Protein AF-A0A915MJK6-F1 (afdb_monomer)

pLDDT: mean 79.04, std 14.45, range [41.66, 95.56]

InterPro domains:
  IPR032035 Folliculin, DENN domain [PF16692] (54-109)
  IPR037521 Folliculin/SMCR8, tripartite DENN domain [PS51834] (1-109)

Solvent-accessible surface area (backbone atoms only — not comparable to full-atom values): 6828 Å² total; per-residue (Å²): 138,81,77,81,48,71,68,54,50,52,53,52,51,50,66,68,63,58,48,74,61,58,62,48,53,60,66,48,64,40,74,70,49,42,53,51,31,52,50,50,37,51,50,51,52,50,56,36,39,74,75,36,52,66,58,41,53,49,51,53,48,41,58,75,76,65,52,88,82,84,85,89,64,94,47,66,66,61,46,51,52,53,53,56,21,56,48,76,79,49,61,76,93,76,63,86,85,76,96,76,69,94,62,93,77,66,87,90,109

Sequence (109 aa):
EGCPTQEMLFVTELSVCGSLEEKELINQLSSKQTLIQLDDLRYIAQTLAEQDSALLNALIWQIIIGEQIVVKCNSLIARQQFIHSLVQLLPIGCVRLDANATQYYHSYK

Structure (mmCIF, N/CA/C/O backbone):
data_AF-A0A915MJK6-F1
#
_entry.id   AF-A0A915MJK6-F1
#
loop_
_atom_site.group_PDB
_atom_site.id
_atom_site.type_symbol
_atom_site.label_atom_id
_atom_site.label_alt_id
_atom_site.label_comp_id
_atom_site.label_asym_id
_atom_site.label_entity_id
_atom_site.label_seq_id
_atom_site.pdbx_PDB_ins_code
_atom_site.Cartn_x
_atom_site.Cartn_y
_atom_site.Cartn_z
_atom_site.occupancy
_atom_site.B_iso_or_equiv
_atom_site.auth_seq_id
_atom_site.auth_comp_id
_atom_site.auth_asym_id
_atom_site.auth_atom_id
_atom_site.pdbx_PDB_model_num
ATOM 1 N N . GLU A 1 1 ? 17.070 -5.553 -39.599 1.00 43.31 1 GLU A N 1
ATOM 2 C CA . GLU A 1 1 ? 16.337 -5.713 -38.328 1.00 43.31 1 GLU A CA 1
ATOM 3 C C . GLU A 1 1 ? 17.370 -5.908 -37.234 1.00 43.31 1 GLU A C 1
ATOM 5 O O . GLU A 1 1 ? 18.154 -6.844 -37.318 1.00 43.31 1 GLU A O 1
ATOM 10 N N . GLY A 1 2 ? 17.502 -4.937 -36.331 1.00 62.91 2 GLY A N 1
ATOM 11 C CA . GLY A 1 2 ? 18.497 -4.981 -35.261 1.00 62.91 2 GLY A CA 1
ATOM 12 C C . GLY A 1 2 ? 17.842 -5.498 -33.993 1.00 62.91 2 GLY A C 1
ATOM 13 O O . GLY A 1 2 ? 16.931 -4.847 -33.485 1.00 62.91 2 GLY A O 1
ATOM 14 N N . CYS A 1 3 ? 18.281 -6.654 -33.493 1.00 66.62 3 CYS A N 1
ATOM 15 C CA . CYS A 1 3 ? 17.935 -7.048 -32.132 1.00 66.62 3 CYS A CA 1
ATOM 16 C C . CYS A 1 3 ? 18.542 -6.022 -31.167 1.00 66.62 3 CYS A C 1
ATOM 18 O O . CYS A 1 3 ? 19.724 -5.694 -31.322 1.00 66.62 3 CYS A O 1
ATOM 20 N N . PRO A 1 4 ? 17.771 -5.514 -30.191 1.00 68.75 4 PRO A N 1
ATOM 21 C CA . PRO A 1 4 ? 18.327 -4.647 -29.169 1.00 68.75 4 PRO A CA 1
ATOM 22 C C . PRO A 1 4 ? 19.447 -5.403 -28.454 1.00 68.75 4 PRO A C 1
ATOM 24 O O . PRO A 1 4 ? 19.281 -6.551 -28.035 1.00 68.75 4 PRO A O 1
ATOM 27 N N . THR A 1 5 ? 20.617 -4.777 -28.375 1.00 80.38 5 THR A N 1
ATOM 28 C CA . THR A 1 5 ? 21.741 -5.329 -27.623 1.00 80.38 5 THR A CA 1
ATOM 29 C C . THR A 1 5 ? 21.401 -5.316 -26.136 1.00 80.38 5 THR A C 1
ATOM 31 O O . THR A 1 5 ? 20.587 -4.518 -25.672 1.00 80.38 5 THR A O 1
ATOM 34 N N . GLN A 1 6 ? 22.033 -6.198 -25.366 1.00 67.50 6 GLN A N 1
ATOM 35 C CA . GLN A 1 6 ? 21.834 -6.281 -23.917 1.00 67.50 6 GLN A CA 1
ATOM 36 C C . GLN A 1 6 ? 22.088 -4.933 -23.215 1.00 67.50 6 GLN A C 1
ATOM 38 O O . GLN A 1 6 ? 21.385 -4.575 -22.278 1.00 67.50 6 GLN A O 1
ATOM 43 N N . GLU A 1 7 ? 23.038 -4.148 -23.725 1.00 69.06 7 GLU A N 1
ATOM 44 C CA . GLU A 1 7 ? 23.311 -2.779 -23.275 1.00 69.06 7 GLU A CA 1
ATOM 45 C C . GLU A 1 7 ? 22.121 -1.844 -23.523 1.00 69.06 7 GLU A C 1
ATOM 47 O O . GLU A 1 7 ? 21.783 -1.019 -22.678 1.00 69.06 7 GLU A O 1
ATOM 52 N N . MET A 1 8 ? 21.441 -2.006 -24.659 1.00 69.12 8 MET A N 1
ATOM 53 C CA . MET A 1 8 ? 20.249 -1.240 -25.004 1.00 69.12 8 MET A CA 1
ATOM 54 C C . MET A 1 8 ? 19.080 -1.611 -24.087 1.00 69.12 8 MET A C 1
ATOM 56 O O . MET A 1 8 ? 18.393 -0.719 -23.596 1.00 69.12 8 MET A O 1
ATOM 60 N N . LEU A 1 9 ? 18.897 -2.899 -23.776 1.00 66.44 9 LEU A N 1
ATOM 61 C CA . LEU A 1 9 ? 17.896 -3.355 -22.802 1.00 66.44 9 LEU A CA 1
ATOM 62 C C . LEU A 1 9 ? 18.167 -2.783 -21.405 1.00 66.44 9 LEU A C 1
ATOM 64 O O . LEU A 1 9 ? 17.261 -2.222 -20.802 1.00 66.44 9 LEU A O 1
ATOM 68 N N . PHE A 1 10 ? 19.422 -2.803 -20.953 1.00 59.16 10 PHE A N 1
ATOM 69 C CA . PHE A 1 10 ? 19.822 -2.249 -19.658 1.00 59.16 10 PHE A CA 1
ATOM 70 C C . PHE A 1 10 ? 19.583 -0.733 -19.557 1.00 59.16 10 PHE A C 1
ATOM 72 O O . PHE A 1 10 ? 19.101 -0.237 -18.541 1.00 59.16 10 PHE A O 1
ATOM 79 N N . VAL A 1 11 ? 19.863 0.020 -20.626 1.00 63.12 11 VAL A N 1
ATOM 80 C CA . VAL A 1 11 ? 19.566 1.463 -20.696 1.00 63.12 11 VAL A CA 1
ATOM 81 C C . VAL A 1 11 ? 18.057 1.724 -20.706 1.00 63.12 11 VAL A C 1
ATOM 83 O O . VAL A 1 11 ? 17.597 2.699 -20.107 1.00 63.12 11 VAL A O 1
ATOM 86 N N . THR A 1 12 ? 17.272 0.854 -21.345 1.00 60.78 12 THR A N 1
ATOM 87 C CA . THR A 1 12 ? 15.804 0.953 -21.342 1.00 60.78 12 THR A CA 1
ATOM 88 C C . THR A 1 12 ? 15.237 0.658 -19.950 1.00 60.78 12 THR A C 1
ATOM 90 O O . THR A 1 12 ? 14.409 1.411 -19.453 1.00 60.78 12 THR A O 1
ATOM 93 N N . GLU A 1 13 ? 15.742 -0.367 -19.265 1.00 55.75 13 GLU A N 1
ATOM 94 C CA . GLU A 1 13 ? 15.355 -0.688 -17.887 1.00 55.75 13 GLU A CA 1
ATOM 95 C C . GLU A 1 13 ? 15.736 0.434 -16.916 1.00 55.75 13 GLU A C 1
ATOM 97 O O . GLU A 1 13 ? 14.901 0.862 -16.131 1.00 55.75 13 GLU A O 1
ATOM 102 N N . LEU A 1 14 ? 16.943 0.999 -17.015 1.00 51.47 14 LEU A N 1
ATOM 103 C CA . LEU A 1 14 ? 17.385 2.123 -16.175 1.00 51.47 14 LEU A CA 1
ATOM 104 C C . LEU A 1 14 ? 16.624 3.426 -16.432 1.00 51.47 14 LEU A C 1
ATOM 106 O O . LEU A 1 14 ? 16.452 4.223 -15.513 1.00 51.47 14 LEU A O 1
ATOM 110 N N . SER A 1 15 ? 16.186 3.671 -17.667 1.00 51.50 15 SER A N 1
ATOM 111 C CA . SER A 1 15 ? 15.373 4.849 -17.993 1.00 51.50 15 SER A CA 1
ATOM 112 C C . SER A 1 15 ? 13.916 4.698 -17.550 1.00 51.50 15 SER A C 1
ATOM 114 O O . SER A 1 15 ? 13.279 5.706 -17.249 1.00 51.50 15 SER A O 1
ATOM 116 N N . VAL A 1 16 ? 13.417 3.464 -17.423 1.00 53.22 16 VAL A N 1
ATOM 117 C CA . VAL A 1 16 ? 12.091 3.149 -16.865 1.00 53.22 16 VAL A CA 1
ATOM 118 C C . VAL A 1 16 ? 12.119 3.072 -15.327 1.00 53.22 16 VAL A C 1
ATOM 120 O O . VAL A 1 16 ? 11.194 3.559 -14.682 1.00 53.22 16 VAL A O 1
ATOM 123 N N . CYS A 1 17 ? 13.197 2.554 -14.727 1.00 43.16 17 CYS A N 1
ATOM 124 C CA . CYS A 1 17 ? 13.446 2.561 -13.273 1.00 43.16 17 CYS A CA 1
ATOM 125 C C . CYS A 1 17 ? 13.916 3.926 -12.745 1.00 43.16 17 CYS A C 1
ATOM 127 O O . CYS A 1 17 ? 13.908 4.184 -11.548 1.00 43.16 17 CYS A O 1
ATOM 129 N N . GLY A 1 18 ? 14.321 4.843 -13.622 1.00 41.66 18 GLY A N 1
ATOM 130 C CA . GLY A 1 18 ? 14.884 6.143 -13.262 1.00 41.66 18 GLY A CA 1
ATOM 131 C C . GLY A 1 18 ? 13.881 7.180 -12.754 1.00 41.66 18 GLY A C 1
ATOM 132 O O . GLY A 1 18 ? 14.168 8.375 -12.853 1.00 41.66 18 GLY A O 1
ATOM 133 N N . SER A 1 19 ? 12.717 6.782 -12.233 1.00 50.84 19 SER A N 1
ATOM 134 C CA . SER A 1 19 ? 11.845 7.747 -11.568 1.00 50.84 19 SER A CA 1
ATOM 135 C C . SER A 1 19 ? 12.565 8.259 -10.315 1.00 50.84 19 SER A C 1
ATOM 137 O O . SER A 1 19 ? 13.092 7.491 -9.509 1.00 50.84 19 SER A O 1
ATOM 139 N N . LEU A 1 20 ? 12.625 9.581 -10.150 1.00 49.19 20 LEU A N 1
ATOM 140 C CA . LEU A 1 20 ? 13.157 10.237 -8.947 1.00 49.19 20 LEU A CA 1
ATOM 141 C C . LEU A 1 20 ? 12.540 9.672 -7.646 1.00 49.19 20 LEU A C 1
ATOM 143 O O . LEU A 1 20 ? 13.164 9.746 -6.589 1.00 49.19 20 LEU A O 1
ATOM 147 N N . GLU A 1 21 ? 11.365 9.050 -7.755 1.00 56.62 21 GLU A N 1
ATOM 148 C CA . GLU A 1 21 ? 10.565 8.480 -6.677 1.00 56.62 21 GLU A CA 1
ATOM 149 C C . GLU A 1 21 ? 11.163 7.192 -6.078 1.00 56.62 21 GLU A C 1
ATOM 151 O O . GLU A 1 21 ? 11.041 6.987 -4.875 1.00 56.62 21 GLU A O 1
ATOM 156 N N . GLU A 1 22 ? 11.892 6.359 -6.836 1.00 56.72 22 GLU A N 1
ATOM 157 C CA . GLU A 1 22 ? 12.507 5.127 -6.291 1.00 56.72 22 GLU A CA 1
ATOM 158 C C . GLU A 1 22 ? 13.688 5.440 -5.354 1.00 56.72 22 GLU A C 1
ATOM 160 O O . GLU A 1 22 ? 13.851 4.842 -4.289 1.00 56.72 22 GLU A O 1
ATOM 165 N N . LYS A 1 23 ? 14.487 6.460 -5.689 1.00 56.62 23 LYS A N 1
ATOM 166 C CA . LYS A 1 23 ? 15.543 6.961 -4.792 1.00 56.62 23 LYS A CA 1
ATOM 167 C C . LYS A 1 23 ? 14.963 7.612 -3.541 1.00 56.62 23 LYS A C 1
ATOM 169 O O . LYS A 1 23 ? 15.554 7.509 -2.466 1.00 56.62 23 LYS A O 1
ATOM 174 N N . GLU A 1 24 ? 13.824 8.284 -3.675 1.00 61.41 24 GLU A N 1
ATOM 175 C CA . GLU A 1 24 ? 13.119 8.877 -2.545 1.00 61.41 24 GLU A CA 1
ATOM 176 C C . GLU A 1 24 ? 12.525 7.796 -1.633 1.00 61.41 24 GLU A C 1
ATOM 178 O O . GLU A 1 24 ? 12.713 7.865 -0.421 1.00 61.41 24 GLU A O 1
ATOM 183 N N . LEU A 1 25 ? 11.949 6.736 -2.206 1.00 61.81 25 LEU A N 1
ATOM 184 C CA . LEU A 1 25 ? 11.517 5.532 -1.492 1.00 61.81 25 LEU A CA 1
ATOM 185 C C . LEU A 1 25 ? 12.654 4.909 -0.677 1.00 61.81 25 LEU A C 1
ATOM 187 O O . LEU A 1 25 ? 12.488 4.677 0.517 1.00 61.81 25 LEU A O 1
ATOM 191 N N . ILE A 1 26 ? 13.827 4.707 -1.286 1.00 63.59 26 ILE A N 1
ATOM 192 C CA . ILE A 1 26 ? 15.004 4.143 -0.606 1.00 63.59 26 ILE A CA 1
ATOM 193 C C . ILE A 1 26 ? 15.478 5.053 0.537 1.00 63.59 26 ILE A C 1
ATOM 195 O O . ILE A 1 26 ? 15.761 4.570 1.633 1.00 63.59 26 ILE A O 1
ATOM 199 N N . ASN A 1 27 ? 15.518 6.373 0.329 1.00 61.84 27 ASN A N 1
ATOM 200 C CA . ASN A 1 27 ? 15.875 7.331 1.384 1.00 61.84 27 ASN A CA 1
ATOM 201 C C . ASN A 1 27 ? 14.851 7.347 2.533 1.00 61.84 27 ASN A C 1
ATOM 203 O O . ASN A 1 27 ? 15.203 7.629 3.681 1.00 61.84 27 ASN A O 1
ATOM 207 N N . GLN A 1 28 ? 13.593 7.013 2.244 1.00 63.12 28 GLN A N 1
ATOM 208 C CA . GLN A 1 28 ? 12.532 6.897 3.239 1.00 63.12 28 GLN A CA 1
ATOM 209 C C . GLN A 1 28 ? 12.530 5.564 4.003 1.00 63.12 28 GLN A C 1
ATOM 211 O O . GLN A 1 28 ? 11.782 5.441 4.967 1.00 63.12 28 GLN A O 1
ATOM 216 N N . LEU A 1 29 ? 13.422 4.619 3.685 1.00 64.25 29 LEU A N 1
ATOM 217 C CA . LEU A 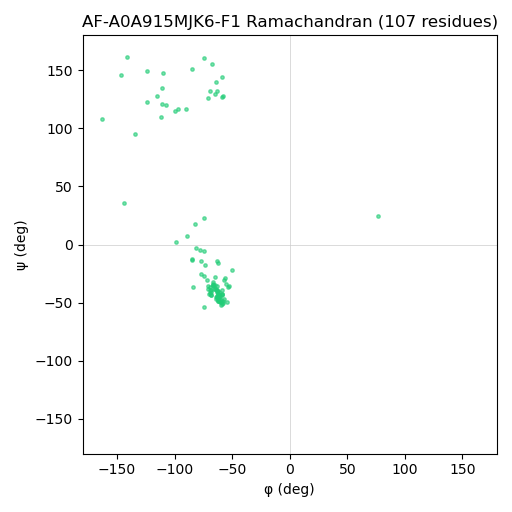1 29 ? 13.642 3.395 4.473 1.00 64.25 29 LEU A CA 1
ATOM 218 C C . LEU A 1 29 ? 14.579 3.598 5.680 1.00 64.25 29 LEU A C 1
ATOM 220 O O . LEU A 1 29 ? 15.106 2.634 6.240 1.00 64.25 29 LEU A O 1
ATOM 224 N N . SER A 1 30 ? 14.813 4.842 6.115 1.00 71.00 30 SER A N 1
ATOM 225 C CA . SER A 1 30 ? 15.488 5.073 7.396 1.00 71.00 30 SER A CA 1
ATOM 226 C C . SER A 1 30 ? 14.632 4.532 8.549 1.00 71.00 30 SER A C 1
ATOM 228 O O . SER A 1 30 ? 13.417 4.723 8.570 1.00 71.00 30 SER A O 1
ATOM 230 N N . SER A 1 31 ? 15.259 3.908 9.551 1.00 69.31 31 SER A N 1
ATOM 231 C CA . SER A 1 31 ? 14.550 3.216 10.643 1.00 69.31 31 SER A CA 1
ATOM 232 C C . SER A 1 31 ? 13.498 4.077 11.355 1.00 69.31 31 SER A C 1
ATOM 234 O O . SER A 1 31 ? 12.439 3.579 11.729 1.00 69.31 31 SER A O 1
ATOM 236 N N . LYS A 1 32 ? 13.747 5.383 11.511 1.00 75.69 32 LYS A N 1
ATOM 237 C CA . LYS A 1 32 ? 12.793 6.328 12.109 1.00 75.69 32 LYS A CA 1
ATOM 238 C C . LYS A 1 32 ? 11.583 6.591 11.207 1.00 75.69 32 LYS A C 1
ATOM 240 O O . LYS A 1 32 ? 10.463 6.655 11.703 1.00 75.69 32 LYS A O 1
ATOM 245 N N . GLN A 1 33 ? 11.809 6.758 9.908 1.00 79.19 33 GLN A N 1
ATOM 246 C CA . GLN A 1 33 ? 10.751 7.015 8.932 1.00 79.19 33 GLN A CA 1
ATOM 247 C C . GLN A 1 33 ? 9.865 5.772 8.758 1.00 79.19 33 GLN A C 1
ATOM 249 O O . GLN A 1 33 ? 8.643 5.891 8.739 1.00 79.19 33 GLN A O 1
ATOM 254 N N . THR A 1 34 ? 10.472 4.582 8.755 1.00 80.62 34 THR A N 1
ATOM 255 C CA . THR A 1 34 ? 9.760 3.299 8.725 1.00 80.62 34 THR A CA 1
ATOM 256 C C . THR A 1 34 ? 8.812 3.142 9.913 1.00 80.62 34 THR A C 1
ATOM 258 O O . THR A 1 34 ? 7.675 2.724 9.731 1.00 80.62 34 THR A O 1
ATOM 261 N N . LEU A 1 35 ? 9.227 3.518 11.130 1.00 84.56 35 LEU A N 1
ATOM 262 C CA . LEU A 1 35 ? 8.349 3.442 12.306 1.00 84.56 35 LEU A CA 1
ATOM 263 C C . LEU A 1 35 ? 7.118 4.347 12.185 1.00 84.56 35 LEU A C 1
ATOM 265 O O . LEU A 1 35 ? 6.028 3.931 12.564 1.00 84.56 35 LEU A O 1
ATOM 269 N N . ILE A 1 36 ? 7.283 5.555 11.638 1.00 85.88 36 ILE A N 1
ATOM 270 C CA . ILE A 1 36 ? 6.162 6.474 11.383 1.00 85.88 36 ILE A CA 1
ATOM 271 C C . ILE A 1 36 ? 5.213 5.858 10.349 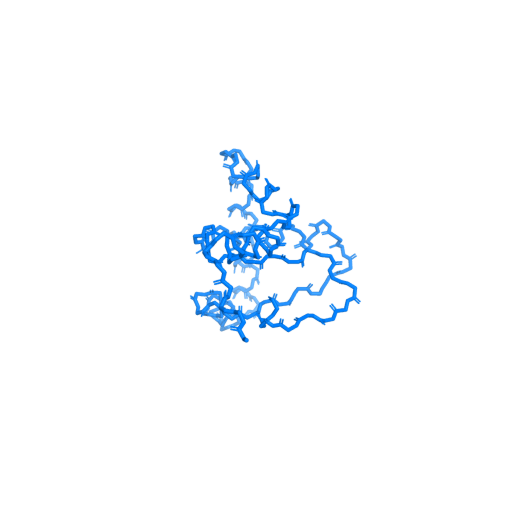1.00 85.88 36 ILE A C 1
ATOM 273 O O . ILE A 1 36 ? 4.013 5.789 10.581 1.00 85.88 36 ILE A O 1
ATOM 277 N N . GLN A 1 37 ? 5.754 5.326 9.251 1.00 85.88 37 GLN A N 1
ATOM 278 C CA . GLN A 1 37 ? 4.958 4.702 8.191 1.00 85.88 37 GLN A CA 1
ATOM 279 C C . GLN A 1 37 ? 4.192 3.463 8.671 1.00 85.88 37 GLN A C 1
ATOM 281 O O . GLN A 1 37 ? 3.067 3.242 8.222 1.00 85.88 37 GLN A O 1
ATOM 286 N N . LEU A 1 38 ? 4.770 2.671 9.583 1.00 88.38 38 LEU A N 1
ATOM 287 C CA . LEU A 1 38 ? 4.098 1.531 10.214 1.00 88.38 38 LEU A CA 1
ATOM 288 C C . LEU A 1 38 ? 2.973 1.969 11.159 1.00 88.38 38 LEU A C 1
ATOM 290 O O . LEU A 1 38 ? 1.945 1.294 11.230 1.00 88.38 38 LEU A O 1
ATOM 294 N N . ASP A 1 39 ? 3.147 3.081 11.875 1.00 90.62 39 ASP A N 1
ATOM 295 C CA . ASP A 1 39 ? 2.087 3.630 12.722 1.00 90.62 39 ASP A CA 1
ATOM 296 C C . ASP A 1 39 ? 0.926 4.178 11.882 1.00 90.62 39 ASP A C 1
ATOM 298 O O . ASP A 1 39 ? -0.234 3.855 12.141 1.00 90.62 39 ASP A O 1
ATOM 302 N N . ASP A 1 40 ? 1.245 4.896 10.803 1.00 90.44 40 ASP A N 1
ATOM 303 C CA . ASP A 1 40 ? 0.274 5.358 9.810 1.00 90.44 40 ASP A CA 1
ATOM 304 C C . ASP A 1 40 ? -0.473 4.170 9.177 1.00 90.44 40 ASP A C 1
ATOM 306 O O . ASP A 1 40 ? -1.700 4.180 9.069 1.00 90.44 40 ASP A O 1
ATOM 310 N N . LEU A 1 41 ? 0.241 3.094 8.824 1.00 91.50 41 LEU A N 1
ATOM 311 C CA . LEU A 1 41 ? -0.356 1.875 8.276 1.00 91.50 41 LEU A CA 1
ATOM 312 C C . LEU A 1 41 ? -1.315 1.214 9.273 1.00 91.50 41 LEU A C 1
ATOM 314 O O . LEU A 1 41 ? -2.408 0.789 8.894 1.00 91.50 41 LEU A O 1
ATOM 318 N N . ARG A 1 42 ? -0.931 1.151 10.553 1.00 92.94 42 ARG A N 1
ATOM 319 C CA . ARG A 1 42 ? -1.785 0.641 11.630 1.00 92.94 42 ARG A CA 1
ATOM 320 C C . ARG A 1 42 ? -3.058 1.475 11.761 1.00 92.94 42 ARG A C 1
ATOM 322 O O . ARG A 1 42 ? -4.141 0.900 11.849 1.00 92.94 42 ARG A O 1
ATOM 329 N N . TYR A 1 43 ? -2.936 2.799 11.740 1.00 93.50 43 TYR A N 1
ATOM 330 C CA . TYR A 1 43 ? -4.072 3.716 11.798 1.00 93.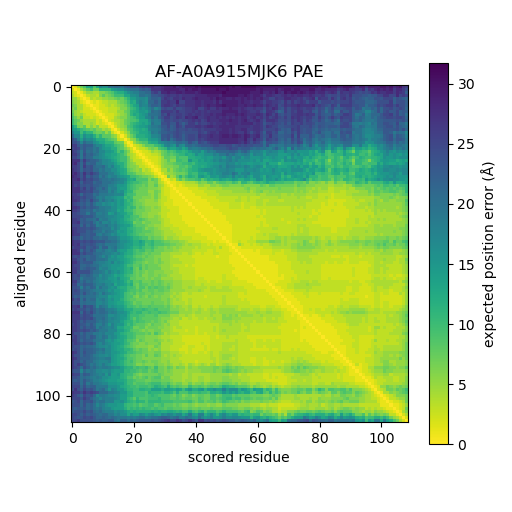50 43 TYR A CA 1
ATOM 331 C C . TYR A 1 43 ? -5.018 3.546 10.598 1.00 93.50 43 TYR A C 1
ATOM 333 O O . TYR A 1 43 ? -6.234 3.442 10.776 1.00 93.50 43 TYR A O 1
ATOM 341 N N . ILE A 1 44 ? -4.471 3.450 9.382 1.00 90.69 44 ILE A N 1
ATOM 342 C CA . ILE A 1 44 ? -5.237 3.200 8.152 1.00 90.69 44 ILE A CA 1
ATOM 343 C C . ILE A 1 44 ? -5.989 1.871 8.254 1.00 90.69 44 ILE A C 1
ATOM 345 O O . ILE A 1 44 ? -7.193 1.823 8.002 1.00 90.69 44 ILE A O 1
ATOM 349 N N . ALA A 1 45 ? -5.299 0.800 8.653 1.00 92.75 45 ALA A N 1
ATOM 350 C CA . ALA A 1 45 ? -5.898 -0.523 8.779 1.00 92.75 45 ALA A CA 1
ATOM 351 C C . ALA A 1 45 ? -7.038 -0.534 9.807 1.00 92.75 45 ALA A C 1
ATOM 353 O O . ALA A 1 45 ? -8.109 -1.060 9.520 1.00 92.75 45 ALA A O 1
ATOM 354 N N . GLN A 1 46 ? -6.846 0.090 10.973 1.00 94.69 46 GLN A N 1
ATOM 355 C CA . GLN A 1 46 ? -7.893 0.207 11.993 1.00 94.69 46 GLN A CA 1
ATOM 356 C C . GLN A 1 46 ? -9.102 0.985 11.471 1.00 94.69 46 GLN A C 1
ATOM 358 O O . GLN A 1 46 ? -10.223 0.494 11.549 1.00 94.69 46 GLN A O 1
ATOM 363 N N . THR A 1 47 ? -8.868 2.143 10.854 1.00 92.88 47 THR A N 1
ATOM 364 C CA . THR A 1 47 ? -9.940 2.995 10.325 1.00 92.88 47 THR A CA 1
ATOM 365 C C . THR A 1 47 ? -10.756 2.276 9.249 1.00 92.88 47 THR A C 1
ATOM 367 O O . THR A 1 47 ? -11.984 2.342 9.251 1.00 92.88 47 THR A O 1
ATOM 370 N N . LEU A 1 48 ? -10.096 1.560 8.332 1.00 91.56 48 LEU A N 1
ATOM 371 C CA . LEU A 1 48 ? -10.783 0.793 7.291 1.00 91.56 48 LEU A CA 1
ATOM 372 C C . LEU A 1 48 ? -11.518 -0.417 7.873 1.00 91.56 48 LEU A C 1
ATOM 374 O O . LEU A 1 48 ? -12.630 -0.692 7.443 1.00 91.56 48 LEU A O 1
ATOM 378 N N . ALA A 1 49 ? -10.942 -1.111 8.859 1.00 92.56 49 ALA A N 1
ATOM 379 C CA . ALA A 1 49 ? -11.596 -2.244 9.515 1.00 92.56 49 ALA A CA 1
ATOM 380 C C . ALA A 1 49 ? -12.859 -1.834 10.287 1.00 92.56 49 ALA A C 1
ATOM 382 O O . ALA A 1 49 ? -13.840 -2.576 10.275 1.00 92.56 49 ALA A O 1
ATOM 383 N N . GLU A 1 50 ? -12.835 -0.670 10.943 1.00 95.56 50 GLU A N 1
ATOM 384 C CA . GLU A 1 50 ? -13.985 -0.099 11.653 1.00 95.56 50 GLU A CA 1
ATOM 385 C C . GLU A 1 50 ? -15.111 0.314 10.701 1.00 95.56 50 GLU A C 1
ATOM 387 O O . GLU A 1 50 ? -16.284 0.181 11.046 1.00 95.56 50 GLU A O 1
ATOM 392 N N . GLN A 1 51 ? -14.767 0.799 9.505 1.00 93.12 51 GLN A N 1
ATOM 393 C CA . GLN A 1 51 ? -15.749 1.133 8.474 1.00 93.12 51 GLN A CA 1
ATOM 394 C C . GLN A 1 51 ? -16.316 -0.122 7.810 1.00 93.12 51 GLN A C 1
ATOM 396 O O . GLN A 1 51 ? -17.533 -0.288 7.739 1.00 93.12 51 GLN A O 1
ATOM 401 N N . ASP A 1 52 ? -15.435 -0.989 7.312 1.00 93.50 52 ASP A N 1
ATOM 402 C CA . ASP A 1 52 ? -15.779 -2.252 6.678 1.00 93.50 52 ASP A CA 1
ATOM 403 C C . ASP A 1 52 ? -14.553 -3.180 6.599 1.00 93.50 52 ASP A C 1
ATOM 405 O O . ASP A 1 52 ? -13.646 -3.018 5.777 1.00 93.50 52 ASP A O 1
ATOM 409 N N . SER A 1 53 ? -14.550 -4.227 7.422 1.00 93.06 53 SER A N 1
ATOM 410 C CA . SER A 1 53 ? -13.502 -5.255 7.391 1.00 93.06 53 SER A CA 1
ATOM 411 C C . SER A 1 53 ? -13.327 -5.935 6.022 1.00 93.06 53 SER A C 1
ATOM 413 O O . SER A 1 53 ? -12.214 -6.348 5.684 1.00 93.06 53 SER A O 1
ATOM 415 N N . ALA A 1 54 ? -14.383 -6.035 5.205 1.00 94.69 54 ALA A N 1
ATOM 416 C CA . ALA A 1 54 ? -14.293 -6.607 3.865 1.00 94.69 54 ALA A CA 1
ATOM 417 C C . ALA A 1 54 ? -13.525 -5.684 2.909 1.00 94.69 54 ALA A C 1
ATOM 419 O O . ALA A 1 54 ? -12.749 -6.170 2.086 1.00 94.69 54 ALA A O 1
ATOM 420 N N . LEU A 1 55 ? -13.677 -4.366 3.062 1.00 91.88 55 LEU A N 1
ATOM 421 C CA . LEU A 1 55 ? -12.936 -3.359 2.30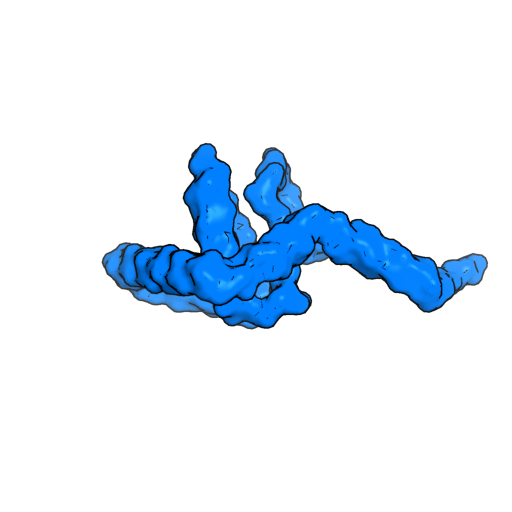4 1.00 91.88 55 LEU A CA 1
ATOM 422 C C . LEU A 1 55 ? -11.433 -3.430 2.606 1.00 91.88 55 LEU A C 1
ATOM 424 O O . LEU A 1 55 ? -10.624 -3.432 1.677 1.00 91.88 55 LEU A O 1
ATOM 428 N N . LEU A 1 56 ? -11.051 -3.536 3.885 1.00 93.00 56 LEU A N 1
ATOM 429 C CA . LEU A 1 56 ? -9.647 -3.710 4.268 1.00 93.00 56 LEU A CA 1
ATOM 430 C C . LEU A 1 56 ? -9.061 -4.988 3.653 1.00 93.00 56 LEU A C 1
ATOM 432 O O . LEU A 1 56 ? -7.985 -4.949 3.059 1.00 93.00 56 LEU A O 1
ATOM 436 N N . ASN A 1 57 ? -9.777 -6.110 3.761 1.00 94.12 57 ASN A N 1
ATOM 437 C CA . ASN A 1 57 ? -9.336 -7.382 3.189 1.00 94.12 57 ASN A CA 1
ATOM 438 C C . ASN A 1 57 ? -9.197 -7.308 1.665 1.00 94.12 57 ASN A C 1
ATOM 440 O O . ASN A 1 57 ? -8.225 -7.825 1.116 1.00 94.12 57 ASN A O 1
ATOM 444 N N . ALA A 1 58 ? -10.127 -6.638 0.981 1.00 93.94 58 ALA A N 1
ATOM 445 C CA . ALA A 1 58 ? -10.042 -6.418 -0.456 1.00 93.94 58 ALA A CA 1
ATOM 446 C C . ALA A 1 58 ? -8.816 -5.572 -0.821 1.00 93.94 58 ALA A C 1
ATOM 448 O O . ALA A 1 58 ? -8.082 -5.944 -1.730 1.00 93.94 58 ALA A O 1
ATOM 449 N N . LEU A 1 59 ? -8.545 -4.484 -0.093 1.00 92.69 59 LEU A N 1
ATOM 450 C CA . LEU A 1 59 ? -7.364 -3.651 -0.321 1.00 92.69 59 LEU A CA 1
ATOM 451 C C . LEU A 1 59 ? -6.066 -4.450 -0.141 1.00 92.69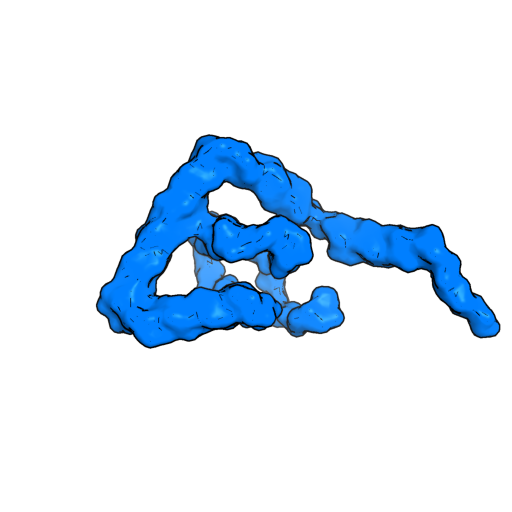 59 LEU A C 1
ATOM 453 O O . LEU A 1 59 ? -5.213 -4.429 -1.023 1.00 92.69 59 LEU A O 1
ATOM 457 N N . ILE A 1 60 ? -5.937 -5.189 0.965 1.00 92.44 60 ILE A N 1
ATOM 458 C CA . ILE A 1 60 ? -4.772 -6.046 1.229 1.00 92.44 60 ILE A CA 1
ATOM 459 C C . ILE A 1 60 ? -4.607 -7.084 0.117 1.00 92.44 60 ILE A C 1
ATOM 461 O O . ILE A 1 60 ? -3.495 -7.300 -0.361 1.00 92.44 60 ILE A O 1
ATOM 465 N N . TRP A 1 61 ? -5.705 -7.698 -0.328 1.00 94.44 61 TRP A N 1
ATOM 466 C CA . TRP A 1 61 ? -5.670 -8.658 -1.424 1.00 94.44 61 TRP A CA 1
ATOM 467 C C . TRP A 1 61 ? -5.114 -8.031 -2.704 1.00 94.44 61 TRP A C 1
ATOM 469 O O . TRP A 1 61 ? -4.166 -8.578 -3.257 1.00 94.44 61 TRP A O 1
ATOM 479 N N . GLN A 1 62 ? -5.640 -6.873 -3.124 1.00 93.56 62 GLN A N 1
ATOM 480 C CA . GLN A 1 62 ? -5.174 -6.151 -4.317 1.00 93.56 62 GLN A CA 1
ATOM 481 C C . GLN A 1 62 ? -3.682 -5.783 -4.230 1.00 93.56 62 GLN A C 1
ATOM 483 O O . GLN A 1 62 ? -2.961 -5.933 -5.213 1.00 93.56 62 GLN A O 1
ATOM 488 N N . ILE A 1 63 ? -3.204 -5.376 -3.046 1.00 91.94 63 ILE A N 1
ATOM 489 C CA . ILE A 1 63 ? -1.779 -5.097 -2.790 1.00 91.94 63 ILE A CA 1
ATOM 490 C C . ILE A 1 63 ? -0.931 -6.347 -3.042 1.00 91.94 63 ILE A C 1
ATOM 492 O O . ILE A 1 63 ? 0.045 -6.292 -3.785 1.00 91.94 63 ILE A O 1
ATOM 496 N N . ILE A 1 64 ? -1.299 -7.477 -2.433 1.00 89.94 64 ILE A N 1
ATOM 497 C CA . ILE A 1 64 ? -0.494 -8.706 -2.468 1.00 89.94 64 ILE A CA 1
ATOM 498 C C . ILE A 1 64 ? -0.412 -9.293 -3.880 1.00 89.94 64 ILE A C 1
ATOM 500 O O . ILE A 1 64 ? 0.642 -9.793 -4.270 1.00 89.94 64 ILE A O 1
ATOM 504 N N . ILE A 1 65 ? -1.501 -9.236 -4.652 1.00 92.12 65 ILE A N 1
ATOM 505 C CA . ILE A 1 65 ? -1.511 -9.744 -6.033 1.00 92.12 65 ILE A CA 1
ATOM 506 C C . ILE A 1 65 ? -0.833 -8.794 -7.032 1.00 92.12 65 ILE A C 1
ATOM 508 O O . ILE A 1 65 ? -0.676 -9.161 -8.194 1.00 92.12 65 ILE A O 1
ATOM 512 N N . GLY A 1 66 ? -0.410 -7.603 -6.591 1.00 88.94 66 GLY A N 1
ATOM 513 C CA . GLY A 1 66 ? 0.287 -6.622 -7.423 1.00 88.94 66 GLY A CA 1
ATOM 514 C C . GLY A 1 66 ? -0.624 -5.853 -8.381 1.00 88.94 66 GLY A C 1
ATOM 515 O O . GLY A 1 66 ? -0.161 -5.384 -9.419 1.00 88.94 66 GLY A O 1
ATOM 516 N N . GLU A 1 67 ? -1.914 -5.736 -8.060 1.00 91.38 67 GLU A N 1
ATOM 517 C CA . GLU A 1 67 ? -2.858 -4.948 -8.855 1.00 91.38 67 GLU A CA 1
ATOM 518 C C . GLU A 1 67 ? -2.653 -3.442 -8.660 1.00 91.38 67 GLU A C 1
ATOM 520 O O . GLU A 1 67 ? -2.052 -2.972 -7.690 1.00 91.38 67 GLU A O 1
ATOM 525 N N . GLN A 1 68 ? -3.165 -2.654 -9.607 1.00 90.81 68 GLN A N 1
ATOM 526 C CA . GLN A 1 68 ? -3.009 -1.206 -9.558 1.00 90.81 68 GLN A CA 1
ATOM 527 C C . GLN A 1 68 ? -3.856 -0.580 -8.446 1.00 90.81 68 GLN A C 1
ATOM 529 O O . GLN A 1 68 ? -5.083 -0.685 -8.437 1.00 90.81 68 GLN A O 1
ATOM 534 N N . ILE A 1 69 ? -3.207 0.197 -7.577 1.00 90.56 69 ILE A N 1
ATOM 535 C CA . ILE A 1 69 ? -3.874 0.976 -6.531 1.00 90.56 69 ILE A CA 1
ATOM 536 C C . ILE A 1 69 ? -3.843 2.451 -6.903 1.00 90.56 69 ILE A C 1
ATOM 538 O O . ILE A 1 69 ? -2.782 3.052 -7.053 1.00 90.56 69 ILE A O 1
ATOM 542 N N . VAL A 1 70 ? -5.028 3.046 -7.030 1.00 90.62 70 VAL A N 1
ATOM 543 C CA . VAL A 1 70 ? -5.188 4.458 -7.383 1.00 90.62 70 VAL A CA 1
ATOM 544 C C . VAL A 1 70 ? -5.733 5.221 -6.185 1.00 90.62 70 VAL A C 1
ATOM 546 O O . VAL A 1 70 ? -6.829 4.944 -5.702 1.00 90.62 70 VAL A O 1
ATOM 549 N N . VAL A 1 71 ? -4.983 6.224 -5.730 1.00 89.25 71 VAL A N 1
ATOM 550 C CA . VAL A 1 71 ? -5.343 7.037 -4.563 1.00 89.25 71 VAL A CA 1
ATOM 551 C C . VAL A 1 71 ? -5.679 8.454 -5.008 1.00 89.25 71 VAL A C 1
ATOM 553 O O . VAL A 1 71 ? -4.804 9.236 -5.383 1.00 89.25 71 VAL A O 1
ATOM 556 N N . LYS A 1 72 ? -6.961 8.819 -4.930 1.00 90.06 72 LYS A N 1
ATOM 557 C CA . LYS A 1 72 ? -7.429 10.183 -5.196 1.00 90.06 72 LYS A CA 1
ATOM 558 C C . LYS A 1 72 ? -7.642 10.924 -3.880 1.00 90.06 72 LYS A C 1
ATOM 560 O O . LYS A 1 72 ? -8.533 10.587 -3.111 1.00 90.06 72 LYS A O 1
ATOM 565 N N . CYS A 1 73 ? -6.851 11.966 -3.646 1.00 88.19 73 CYS A N 1
ATOM 566 C CA . CYS A 1 73 ? -6.969 12.821 -2.467 1.00 88.19 73 CYS A CA 1
ATOM 567 C C . CYS A 1 73 ? -6.587 14.266 -2.813 1.00 88.19 73 CYS A C 1
ATOM 569 O O . CYS A 1 73 ? -5.700 14.490 -3.639 1.00 88.19 73 CYS A O 1
ATOM 571 N N . ASN A 1 74 ? -7.250 15.234 -2.172 1.00 90.19 74 ASN A N 1
ATOM 572 C CA . ASN A 1 74 ? -6.968 16.665 -2.339 1.00 90.19 74 ASN A CA 1
ATOM 573 C C . ASN A 1 74 ? -5.678 17.090 -1.620 1.00 90.19 74 ASN A C 1
ATOM 575 O O . ASN A 1 74 ?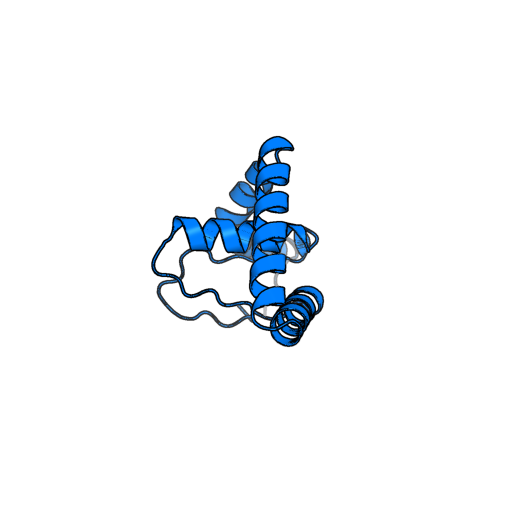 -5.038 18.057 -2.022 1.00 90.19 74 ASN A O 1
ATOM 579 N N . SER A 1 75 ? -5.301 16.377 -0.555 1.00 89.56 75 SER A N 1
ATOM 580 C CA . SER A 1 75 ? -4.071 16.634 0.190 1.00 89.56 75 SER A CA 1
ATOM 581 C C . SER A 1 75 ? -2.926 15.812 -0.392 1.00 89.56 75 SER A C 1
ATOM 583 O O . SER A 1 75 ? -2.945 14.581 -0.343 1.00 89.56 75 SER A O 1
ATOM 585 N N . LEU A 1 76 ? -1.915 16.510 -0.917 1.00 84.75 76 LEU A N 1
ATOM 586 C CA . LEU A 1 76 ? -0.678 15.900 -1.403 1.00 84.75 76 LEU A CA 1
ATOM 587 C C . LEU A 1 76 ? 0.013 15.090 -0.300 1.00 84.75 76 LEU A C 1
ATOM 589 O O . LEU A 1 76 ? 0.387 13.942 -0.516 1.00 84.75 76 LEU A O 1
ATOM 593 N N . ILE A 1 77 ? 0.123 15.684 0.890 1.00 85.81 77 ILE A N 1
ATOM 594 C CA . ILE A 1 77 ? 0.815 15.09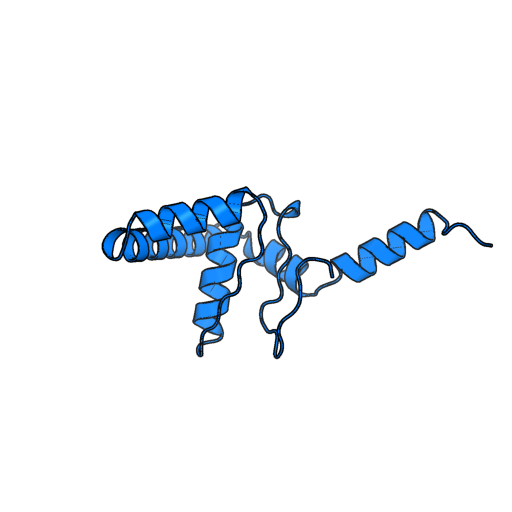2 2.038 1.00 85.81 77 ILE A CA 1
ATOM 595 C C . ILE A 1 77 ? 0.119 13.796 2.458 1.00 85.81 77 ILE A C 1
ATOM 597 O O . ILE A 1 77 ? 0.769 12.762 2.574 1.00 85.81 77 ILE A O 1
ATOM 601 N N . ALA A 1 78 ? -1.210 13.826 2.602 1.00 85.50 78 ALA A N 1
ATOM 602 C CA . ALA A 1 78 ? -1.968 12.644 3.006 1.00 85.50 78 ALA A CA 1
ATOM 603 C C . ALA A 1 78 ? -1.875 11.521 1.962 1.00 85.50 78 ALA A C 1
ATOM 605 O O . ALA A 1 78 ? -1.765 10.353 2.323 1.00 85.50 78 ALA A O 1
ATOM 606 N N . ARG A 1 79 ? -1.882 11.866 0.665 1.00 87.44 79 ARG A N 1
ATOM 607 C CA . ARG A 1 79 ? -1.695 10.893 -0.421 1.00 87.44 79 ARG A CA 1
ATOM 608 C C . ARG A 1 79 ? -0.319 10.233 -0.349 1.00 87.44 79 ARG A C 1
ATOM 610 O O . ARG A 1 79 ? -0.243 9.012 -0.423 1.00 87.44 79 ARG A O 1
ATOM 617 N N . GLN A 1 80 ? 0.741 11.023 -0.195 1.00 85.31 80 GLN A N 1
ATOM 618 C CA . GLN A 1 80 ? 2.108 10.507 -0.100 1.00 85.31 80 GLN A CA 1
ATOM 619 C C . GLN A 1 80 ? 2.288 9.615 1.129 1.00 85.31 80 GLN A C 1
ATOM 621 O O . GLN A 1 80 ? 2.792 8.506 0.996 1.00 85.31 80 GLN A O 1
ATOM 626 N N . GLN A 1 81 ? 1.816 10.055 2.299 1.00 85.12 81 GLN A N 1
ATOM 627 C CA . GLN A 1 81 ? 1.868 9.254 3.525 1.00 85.12 81 GLN A CA 1
ATOM 628 C C . GLN A 1 81 ? 1.140 7.922 3.352 1.00 85.12 81 GLN A C 1
ATOM 630 O O . GLN A 1 81 ? 1.722 6.875 3.609 1.00 85.12 81 GLN A O 1
ATOM 635 N N . PHE A 1 82 ? -0.087 7.951 2.824 1.00 88.31 82 PHE A N 1
ATOM 636 C CA . PHE A 1 82 ? -0.865 6.742 2.578 1.00 88.31 82 PHE A CA 1
ATOM 637 C C . PHE A 1 82 ? -0.130 5.764 1.654 1.00 88.31 82 PHE A C 1
ATOM 639 O O . PHE A 1 82 ? 0.027 4.594 1.994 1.00 88.31 82 PHE A O 1
ATOM 646 N N . ILE A 1 83 ? 0.364 6.240 0.507 1.00 87.75 83 ILE A N 1
ATOM 647 C CA . ILE A 1 83 ? 1.089 5.398 -0.451 1.00 87.75 83 ILE A CA 1
ATOM 648 C C . ILE A 1 83 ? 2.357 4.822 0.193 1.00 87.75 83 ILE A C 1
ATOM 650 O O . ILE A 1 83 ? 2.588 3.620 0.103 1.00 87.75 83 ILE A O 1
ATOM 654 N N . HIS A 1 84 ? 3.152 5.640 0.887 1.00 85.19 84 HIS A N 1
ATOM 655 C CA . HIS A 1 84 ? 4.392 5.188 1.526 1.00 85.19 84 HIS A CA 1
ATOM 656 C C . HIS A 1 84 ? 4.147 4.170 2.644 1.00 85.19 84 HIS A C 1
ATOM 658 O O . HIS A 1 84 ? 4.931 3.235 2.796 1.00 85.19 84 HIS A O 1
ATOM 664 N N . SER A 1 85 ? 3.053 4.301 3.394 1.00 87.81 85 SER A N 1
ATOM 665 C CA . SER A 1 85 ? 2.632 3.288 4.362 1.00 87.81 85 SER A CA 1
ATOM 666 C C . SER A 1 85 ? 2.300 1.960 3.688 1.00 87.81 85 SER A C 1
ATOM 668 O O . SER A 1 85 ? 2.698 0.914 4.196 1.00 87.81 85 SER A O 1
ATOM 670 N N . LEU A 1 86 ? 1.629 1.975 2.531 1.00 87.69 86 LEU A N 1
ATOM 671 C CA . LEU A 1 86 ? 1.318 0.748 1.790 1.00 87.69 86 LEU A CA 1
ATOM 672 C C . LEU A 1 86 ? 2.566 0.060 1.227 1.00 87.69 86 LEU A C 1
ATOM 674 O O . LEU A 1 86 ? 2.614 -1.168 1.208 1.00 87.69 86 LEU A O 1
ATOM 678 N N . VAL A 1 87 ? 3.590 0.816 0.818 1.00 86.44 87 VAL A N 1
ATOM 679 C CA . VAL A 1 87 ? 4.863 0.245 0.336 1.00 86.44 87 VAL A CA 1
ATOM 680 C C . VAL A 1 87 ? 5.509 -0.671 1.374 1.00 86.44 87 VAL A C 1
ATOM 682 O O . VAL A 1 87 ? 6.132 -1.656 0.997 1.00 86.44 87 VAL A O 1
ATOM 685 N N . GLN A 1 88 ? 5.310 -0.418 2.671 1.00 85.12 88 GLN A N 1
ATOM 686 C CA . GLN A 1 88 ? 5.860 -1.267 3.735 1.00 85.12 88 GLN A CA 1
ATOM 687 C C . GLN A 1 88 ? 5.311 -2.705 3.727 1.00 85.12 88 GLN A C 1
ATOM 689 O O . GLN A 1 88 ? 5.874 -3.577 4.386 1.00 85.12 88 GLN A O 1
ATOM 694 N N . LEU A 1 89 ? 4.227 -2.972 2.992 1.00 86.19 89 LEU A N 1
ATOM 695 C CA . LEU A 1 89 ? 3.650 -4.309 2.838 1.00 86.19 89 LEU A CA 1
ATOM 696 C C . LEU A 1 89 ? 4.314 -5.137 1.731 1.00 86.19 89 LEU A C 1
ATOM 698 O O . LEU A 1 89 ? 4.080 -6.344 1.662 1.00 86.19 89 LEU A O 1
ATOM 702 N N . LEU A 1 90 ? 5.111 -4.513 0.861 1.00 87.06 90 LEU A N 1
ATOM 703 C CA . LEU A 1 90 ? 5.673 -5.141 -0.329 1.00 87.06 90 LEU A CA 1
ATOM 704 C C . LEU A 1 90 ? 7.205 -5.033 -0.346 1.00 87.06 90 LEU A C 1
ATOM 706 O O . LEU A 1 90 ? 7.775 -4.054 0.137 1.00 87.06 90 LEU A O 1
ATOM 710 N N . PRO A 1 91 ? 7.912 -6.010 -0.940 1.00 84.06 91 PRO A N 1
ATOM 711 C CA . PRO A 1 91 ? 9.325 -5.844 -1.253 1.00 84.06 91 PRO A CA 1
ATOM 712 C C . PRO A 1 91 ? 9.535 -4.650 -2.190 1.00 84.06 91 PRO A C 1
ATOM 714 O O . PRO A 1 91 ? 8.746 -4.440 -3.109 1.00 84.06 91 PRO A O 1
ATOM 717 N N . ILE A 1 92 ? 10.640 -3.917 -2.019 1.00 78.12 92 ILE A N 1
ATOM 718 C CA . ILE A 1 92 ? 10.936 -2.697 -2.793 1.00 78.12 92 ILE A CA 1
ATOM 719 C C . ILE A 1 92 ? 10.872 -2.918 -4.318 1.00 78.12 92 ILE A C 1
ATOM 721 O O . ILE A 1 9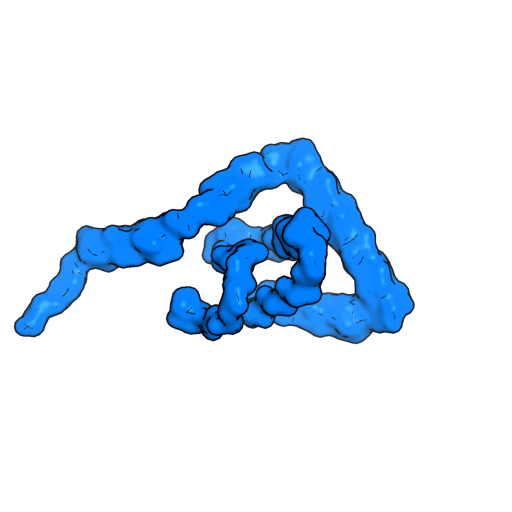2 ? 10.353 -2.077 -5.038 1.00 78.12 92 ILE A O 1
ATOM 725 N N . GLY A 1 93 ? 11.308 -4.087 -4.805 1.00 79.69 93 GLY A N 1
ATOM 726 C CA . GLY A 1 93 ? 11.287 -4.435 -6.233 1.00 79.69 93 GLY A CA 1
ATOM 727 C C . GLY A 1 93 ? 9.905 -4.785 -6.800 1.00 79.69 93 GLY A C 1
ATOM 728 O O . GLY A 1 93 ? 9.782 -5.008 -7.999 1.00 79.69 93 GLY A O 1
ATOM 729 N N . CYS A 1 94 ? 8.869 -4.856 -5.961 1.00 85.12 94 CYS A N 1
ATOM 730 C CA . CYS A 1 94 ? 7.487 -5.114 -6.372 1.00 85.12 94 CYS A CA 1
ATOM 731 C C . CYS A 1 94 ? 6.655 -3.829 -6.474 1.00 85.12 94 CYS A C 1
ATOM 733 O O . CYS A 1 94 ? 5.457 -3.898 -6.737 1.00 85.12 94 CYS A O 1
ATOM 735 N N . VAL A 1 95 ? 7.263 -2.663 -6.237 1.00 84.31 95 VAL A N 1
ATOM 736 C CA . VAL A 1 95 ? 6.552 -1.392 -6.125 1.00 84.31 95 VAL A CA 1
ATOM 737 C C . VAL A 1 95 ? 6.966 -0.460 -7.252 1.00 84.31 95 VAL A C 1
ATOM 739 O O . VAL A 1 95 ? 8.143 -0.177 -7.452 1.00 84.31 95 VAL A O 1
ATOM 742 N N . ARG A 1 96 ? 5.968 0.072 -7.958 1.00 84.81 96 ARG A N 1
ATOM 743 C CA . ARG A 1 96 ? 6.123 1.189 -8.893 1.00 84.81 96 ARG A CA 1
ATOM 744 C C . ARG A 1 96 ? 5.168 2.288 -8.458 1.00 84.81 96 ARG A C 1
ATOM 746 O O . ARG A 1 96 ? 3.971 2.034 -8.333 1.00 84.81 96 ARG A O 1
ATOM 753 N N . LEU A 1 97 ? 5.698 3.477 -8.192 1.00 80.38 97 LEU A N 1
ATOM 754 C CA . LEU A 1 97 ? 4.908 4.626 -7.762 1.00 80.38 97 LEU A CA 1
ATOM 755 C C . LEU A 1 97 ? 4.852 5.696 -8.850 1.00 80.38 97 LEU A C 1
ATOM 757 O O . LEU A 1 97 ? 5.790 5.864 -9.625 1.00 80.38 97 LEU A O 1
ATOM 761 N N . ASP A 1 98 ? 3.714 6.383 -8.879 1.00 80.62 98 ASP A N 1
ATOM 762 C CA . ASP A 1 98 ? 3.537 7.690 -9.503 1.00 80.62 98 ASP A CA 1
ATOM 763 C C . ASP A 1 98 ? 2.756 8.543 -8.496 1.00 80.62 98 ASP A C 1
ATOM 765 O O . ASP A 1 98 ? 1.531 8.436 -8.361 1.00 80.62 98 ASP A O 1
ATOM 769 N N . ALA A 1 99 ? 3.478 9.321 -7.690 1.00 66.25 99 ALA A N 1
ATOM 770 C CA . ALA A 1 99 ? 2.894 9.999 -6.535 1.00 66.25 99 ALA A CA 1
ATOM 771 C C . ALA A 1 99 ? 2.003 11.200 -6.913 1.00 66.25 99 ALA A C 1
ATOM 773 O O . ALA A 1 99 ? 1.211 11.669 -6.081 1.00 66.25 99 ALA A O 1
ATOM 774 N N . ASN A 1 100 ? 2.128 11.718 -8.144 1.00 71.12 100 ASN A N 1
ATOM 775 C CA . ASN A 1 100 ? 1.603 13.028 -8.547 1.00 71.12 100 ASN A CA 1
ATOM 776 C C . ASN A 1 100 ? 1.070 13.096 -9.984 1.00 71.12 100 ASN A C 1
ATOM 778 O O . ASN A 1 100 ? 1.139 14.137 -10.643 1.00 71.12 100 ASN A O 1
ATOM 782 N N . ALA A 1 101 ? 0.454 12.014 -10.440 1.00 78.19 101 ALA A N 1
ATOM 783 C CA . ALA A 1 101 ? -0.217 11.965 -11.726 1.00 78.19 101 ALA A CA 1
ATOM 784 C C . ALA A 1 101 ? -1.352 13.008 -11.856 1.00 78.19 101 ALA A C 1
ATOM 786 O O . ALA A 1 101 ? -2.286 13.057 -11.051 1.00 78.19 101 ALA A O 1
ATOM 787 N N . THR A 1 102 ? -1.317 13.821 -12.918 1.00 82.19 102 THR A N 1
ATOM 788 C CA . THR A 1 102 ? -2.418 14.730 -13.309 1.00 82.19 102 THR A CA 1
ATOM 789 C C . THR A 1 102 ? -3.488 14.043 -14.161 1.00 82.19 102 THR A C 1
ATOM 791 O O . THR A 1 102 ? -4.569 14.592 -14.369 1.00 82.19 102 THR A O 1
ATOM 794 N N . GLN A 1 103 ? -3.193 12.838 -14.646 1.00 85.81 103 GLN A N 1
ATOM 795 C CA . GLN A 1 103 ? -4.049 12.015 -15.492 1.00 85.81 103 GLN A CA 1
ATOM 796 C C . GLN A 1 103 ? -3.921 10.546 -15.089 1.00 85.81 103 GLN A C 1
ATOM 798 O O . GLN A 1 103 ? -2.956 10.159 -1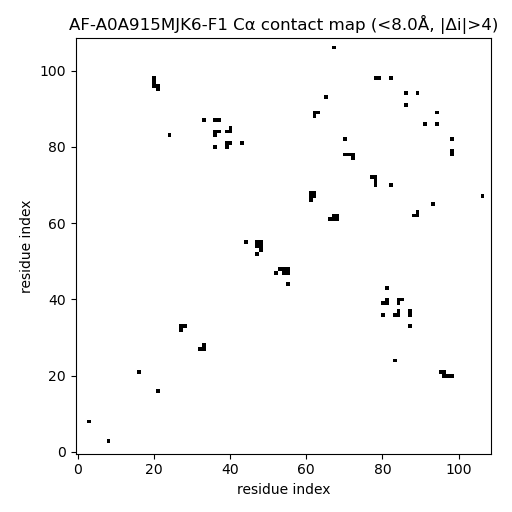4.441 1.00 85.81 103 GLN A O 1
ATOM 803 N N . TYR A 1 104 ? -4.886 9.717 -15.478 1.00 85.75 104 TYR A N 1
ATOM 804 C CA . TYR A 1 104 ? -4.800 8.283 -15.225 1.00 85.75 104 TYR A CA 1
ATOM 805 C C . TYR A 1 104 ? -3.693 7.640 -16.075 1.00 85.75 104 TYR A C 1
ATOM 807 O O . TYR A 1 104 ? -3.646 7.835 -17.292 1.00 85.75 104 TYR A O 1
ATOM 815 N N . TYR A 1 105 ? -2.847 6.834 -15.435 1.00 82.56 105 TYR A N 1
ATOM 816 C CA . TYR A 1 105 ? -1.877 5.967 -16.097 1.00 82.56 105 TYR A CA 1
ATOM 817 C C . TYR A 1 105 ? -2.283 4.516 -15.906 1.00 82.56 105 TYR A C 1
ATOM 819 O O . TYR A 1 105 ? -2.653 4.111 -14.810 1.00 82.56 105 TYR A O 1
ATOM 827 N N . HIS A 1 106 ? -2.226 3.736 -16.977 1.00 82.69 106 HIS A N 1
ATOM 828 C CA . HIS A 1 106 ? -2.547 2.318 -16.929 1.00 82.69 106 HIS A CA 1
ATOM 829 C C . HIS A 1 106 ? -1.322 1.495 -16.499 1.00 82.69 106 HIS A C 1
ATOM 831 O O . HIS A 1 106 ? -0.193 1.890 -16.786 1.00 82.69 106 HIS A O 1
ATOM 837 N N . SER A 1 107 ? -1.548 0.352 -15.848 1.00 71.69 107 SER A N 1
ATOM 838 C CA . SER A 1 107 ? -0.524 -0.474 -15.182 1.00 71.69 107 SER A CA 1
ATOM 839 C C . SER A 1 107 ? 0.571 -1.050 -16.093 1.00 71.69 107 SER A C 1
ATOM 841 O O . SER A 1 107 ? 1.611 -1.466 -15.596 1.00 71.69 107 SER A O 1
ATOM 843 N N . TYR A 1 108 ? 0.370 -1.060 -17.415 1.00 65.12 108 TYR A N 1
ATOM 844 C CA . TYR A 1 108 ? 1.322 -1.610 -18.394 1.00 65.12 108 TYR A CA 1
ATOM 845 C C . TYR A 1 108 ? 2.367 -0.610 -18.921 1.00 65.12 108 TYR A C 1
ATOM 847 O O . TYR A 1 108 ? 3.078 -0.928 -19.873 1.00 65.12 108 TYR A O 1
ATOM 855 N N . LYS A 1 109 ? 2.442 0.603 -18.365 1.00 47.34 109 LYS A N 1
ATOM 856 C CA . LYS A 1 109 ? 3.549 1.536 -18.634 1.00 47.34 109 LYS A CA 1
ATOM 857 C C . LYS A 1 109 ? 4.628 1.396 -17.586 1.00 47.34 109 LYS A C 1
ATOM 859 O O . LYS A 1 109 ? 4.285 1.058 -16.440 1.00 47.34 109 LYS A O 1
#

Secondary structure (DSSP, 8-state):
-PPPPHHHHHHHHHHHH--HHHHHHHHTTSHHHHHHHHHHHHHHHHHHHHHHHHHHHHHHHHHHTT-------S-HHHHHHHHHHHHTTS-GGG----TT-SS---TT-

Organism: Meloidogyne javanica (NCBI:txid6303)

Radius of gyration: 16.43 Å; Cα contacts (8 Å, |Δi|>4): 53; chains: 1; bounding box: 39×26×51 Å

Mean predicted aligned error: 10.36 Å

Foldseek 3Di:
DDDQDPVNVVVVVCVVVVDPVLVVLVVCPDPVSLVVLQVVLVVVLVVCVVVPVVRSVVVLVCLVVLHDDDDDDPDLVVQVSVVSSSCSSDDSVSDDDDSDDPDDDDPVD